Protein AF-A0A348TNC2-F1 (afdb_monomer)

Radius of gyration: 24.82 Å; Cα contacts (8 Å, |Δi|>4): 44; chains: 1; bounding box: 54×25×73 Å

Nearest PDB structures (foldseek):
  2v1m-assembly1_A  TM=9.356E-01  e=1.947E-02  Schistosoma mansoni
  5h5r-assembly1_A  TM=9.171E-01  e=3.671E-02  Homo sapiens
  3cyn-assembly1_A  TM=7.864E-01  e=1.947E-02  Homo sapiens
  6cgv-assembly1_R  TM=2.560E-01  e=6.290E+00  Human adenovirus 5

Secondary structure (DSSP, 8-state):
-------------------PPPGGG-EEE-TTS-EEEGGGGTTSB-------TTSTTGGGHHHHHHHHHHTBTTB-

Structure (mmCIF, N/CA/C/O backbone):
data_AF-A0A348TNC2-F1
#
_entry.id   AF-A0A348TNC2-F1
#
loop_
_atom_site.group_PDB
_atom_site.id
_atom_site.type_symbol
_atom_site.label_atom_id
_atom_site.label_alt_id
_atom_site.label_comp_id
_atom_site.label_asym_id
_atom_site.label_entity_id
_atom_site.label_seq_id
_atom_site.pdbx_PDB_ins_code
_atom_site.Cartn_x
_atom_site.Cartn_y
_atom_site.Cartn_z
_atom_site.occupancy
_atom_site.B_iso_or_equiv
_atom_site.auth_seq_id
_atom_site.auth_comp_id
_atom_site.auth_asym_id
_atom_site.auth_atom_id
_atom_site.pdbx_PDB_model_num
ATOM 1 N N . MET A 1 1 ? -37.007 -11.277 -59.779 1.00 39.50 1 MET A N 1
ATOM 2 C CA . MET A 1 1 ? -35.541 -11.118 -59.856 1.00 39.50 1 MET A CA 1
ATOM 3 C C . MET A 1 1 ? -35.205 -9.817 -59.140 1.00 39.50 1 MET A C 1
ATOM 5 O O . MET A 1 1 ? -35.769 -8.807 -59.521 1.00 39.50 1 MET A O 1
ATOM 9 N N . LYS A 1 2 ? -34.458 -9.933 -58.029 1.00 47.19 2 LYS A N 1
ATOM 10 C CA . LYS A 1 2 ? -33.688 -8.938 -57.240 1.00 47.19 2 LYS A CA 1
ATOM 11 C C . LYS A 1 2 ? -33.895 -7.471 -57.663 1.00 47.19 2 LYS A C 1
ATOM 13 O O . LYS A 1 2 ? -33.637 -7.144 -58.808 1.00 47.19 2 LYS A O 1
ATOM 18 N N . ILE A 1 3 ? -34.350 -6.577 -56.788 1.00 50.47 3 ILE A N 1
ATOM 19 C CA . ILE A 1 3 ? -33.472 -5.709 -55.979 1.00 50.47 3 ILE A CA 1
ATOM 20 C C . ILE A 1 3 ? -34.350 -5.139 -54.850 1.00 50.47 3 ILE A C 1
ATOM 22 O O . ILE A 1 3 ? -35.306 -4.413 -55.090 1.00 50.47 3 ILE A O 1
ATOM 26 N N . THR A 1 4 ? -34.242 -5.729 -53.665 1.00 45.28 4 THR A N 1
ATOM 27 C CA . THR A 1 4 ? -33.584 -5.116 -52.498 1.00 45.28 4 THR A CA 1
ATOM 28 C C . THR A 1 4 ? -34.458 -4.054 -51.835 1.00 45.28 4 THR A C 1
ATOM 30 O O . THR A 1 4 ? -34.355 -2.860 -52.091 1.00 45.28 4 THR A O 1
ATOM 33 N N . PHE A 1 5 ? -35.303 -4.554 -50.933 1.00 45.59 5 PHE A N 1
ATOM 34 C CA . PHE A 1 5 ? -35.834 -3.855 -49.772 1.00 45.59 5 PHE A CA 1
ATOM 35 C C . PHE A 1 5 ? -34.690 -3.051 -49.137 1.00 45.59 5 PHE A C 1
ATOM 37 O O . PHE A 1 5 ? -33.784 -3.631 -48.536 1.00 45.59 5 PHE A O 1
ATOM 44 N N . CYS A 1 6 ? -34.673 -1.734 -49.354 1.00 48.34 6 CYS A N 1
ATOM 45 C CA . CYS A 1 6 ? -33.753 -0.834 -48.674 1.00 48.34 6 CYS A CA 1
ATOM 46 C C . CYS A 1 6 ? -34.152 -0.847 -47.196 1.00 48.34 6 CYS A C 1
ATOM 48 O O . CYS A 1 6 ? -35.006 -0.080 -46.756 1.00 48.34 6 CYS A O 1
ATOM 50 N N . LEU A 1 7 ? -33.564 -1.793 -46.459 1.00 48.16 7 LEU A N 1
ATOM 51 C CA . LEU A 1 7 ? -33.373 -1.734 -45.023 1.00 48.16 7 LEU A CA 1
ATOM 52 C C . LEU A 1 7 ? -32.760 -0.364 -44.706 1.00 48.16 7 LEU A C 1
ATOM 54 O O . LEU A 1 7 ? -31.544 -0.212 -4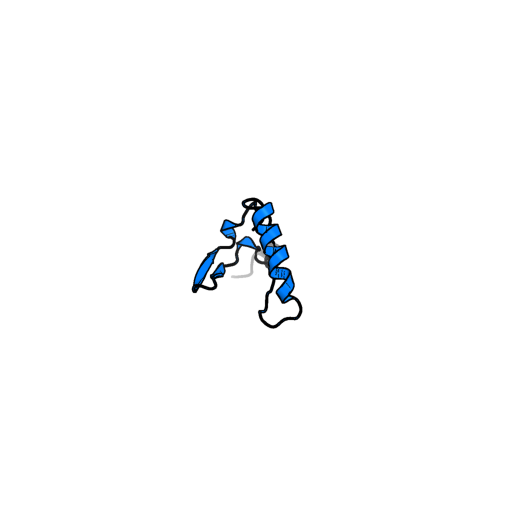4.644 1.00 48.16 7 LEU A O 1
ATOM 58 N N . PHE A 1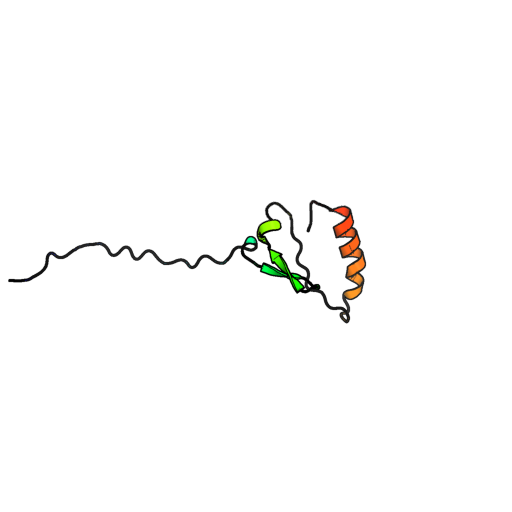 8 ? -33.604 0.630 -44.444 1.00 51.50 8 PHE A N 1
ATOM 59 C CA . PHE A 1 8 ? -33.271 1.675 -43.487 1.00 51.50 8 PHE A CA 1
ATOM 60 C C . PHE A 1 8 ? -33.316 1.029 -42.099 1.00 51.50 8 PHE A C 1
ATOM 62 O O . PHE A 1 8 ? -34.195 1.285 -41.284 1.00 51.50 8 PHE A O 1
ATOM 69 N N . LEU A 1 9 ? -32.370 0.122 -41.852 1.00 51.94 9 LEU A N 1
ATOM 70 C CA . LEU A 1 9 ? -31.887 -0.090 -40.506 1.00 51.94 9 LEU A CA 1
ATOM 71 C C . LEU A 1 9 ? -30.982 1.121 -40.272 1.00 51.94 9 LEU A C 1
ATOM 73 O O . LEU A 1 9 ? -29.945 1.206 -40.936 1.00 51.94 9 LEU A O 1
ATOM 77 N N . PRO A 1 10 ? -31.353 2.099 -39.425 1.00 53.34 10 PRO A N 1
ATOM 78 C CA . PRO A 1 10 ? -30.362 3.055 -38.985 1.00 53.34 10 PRO A CA 1
ATOM 79 C C . PRO A 1 10 ? -29.328 2.193 -38.272 1.00 53.34 10 PRO A C 1
ATOM 81 O O . PRO A 1 10 ? -29.608 1.608 -37.225 1.00 53.34 10 PRO A O 1
ATOM 84 N N . ILE A 1 11 ? -28.170 2.014 -38.907 1.00 60.09 11 ILE A N 1
ATOM 85 C CA . ILE A 1 11 ? -26.994 1.456 -38.263 1.00 60.09 11 ILE A CA 1
ATOM 86 C C . ILE A 1 11 ? -26.704 2.457 -37.156 1.00 60.09 11 ILE A C 1
ATOM 88 O O . ILE A 1 11 ? -26.116 3.513 -37.380 1.00 60.09 11 ILE A O 1
ATOM 92 N N . MET A 1 12 ? -27.251 2.153 -35.979 1.00 59.88 12 MET A N 1
ATOM 93 C CA . MET A 1 12 ? -26.903 2.761 -34.717 1.00 59.88 12 MET A CA 1
ATOM 94 C C . MET A 1 12 ? -25.398 2.580 -34.606 1.00 59.88 12 MET A C 1
ATOM 96 O O . MET A 1 12 ? -24.911 1.506 -34.256 1.00 59.88 12 MET A O 1
ATOM 100 N N . LEU A 1 13 ? -24.659 3.623 -34.976 1.00 61.03 13 LEU A N 1
ATOM 101 C CA . LEU A 1 13 ? -23.255 3.772 -34.650 1.00 61.03 13 LEU A CA 1
ATOM 102 C C . LEU A 1 13 ? -23.208 3.995 -33.132 1.00 61.03 13 LEU A C 1
ATOM 104 O O . LEU A 1 13 ? -23.056 5.108 -32.638 1.00 61.03 13 LEU A O 1
ATOM 108 N N . SER A 1 14 ? -23.450 2.931 -32.367 1.00 65.19 14 SER A N 1
ATOM 109 C CA . SER A 1 14 ? -23.167 2.917 -30.945 1.00 65.19 14 SER A CA 1
ATOM 110 C C . SER A 1 14 ? -21.655 2.979 -30.823 1.00 65.19 14 SER A C 1
ATOM 112 O O . SER A 1 14 ? -20.955 1.999 -31.072 1.00 65.19 14 SER A O 1
ATOM 114 N N . SER A 1 15 ? -21.146 4.167 -30.513 1.00 67.62 15 SER A N 1
ATOM 115 C CA . SER A 1 15 ? -19.747 4.390 -30.186 1.00 67.62 15 SER A CA 1
ATOM 116 C C . SER A 1 15 ? -19.332 3.385 -29.114 1.00 67.62 15 SER A C 1
ATOM 118 O O . SER A 1 15 ? -19.822 3.440 -27.984 1.00 67.62 15 SER A O 1
ATOM 120 N N . PHE A 1 16 ? -18.445 2.453 -29.459 1.00 68.19 16 PHE A N 1
ATOM 121 C CA . PHE A 1 16 ? -17.803 1.594 -28.473 1.00 68.19 16 PHE A CA 1
ATOM 122 C C . PHE A 1 16 ? -16.883 2.472 -27.622 1.00 68.19 16 PHE A C 1
ATOM 124 O O . PHE A 1 16 ? -15.742 2.746 -27.987 1.00 68.19 16 PHE A O 1
ATOM 131 N N . VAL A 1 17 ? -17.395 2.955 -26.492 1.00 73.06 17 VAL A N 1
ATOM 132 C CA . VAL A 1 17 ? -16.564 3.578 -25.463 1.00 73.06 17 VAL A CA 1
ATOM 133 C C . VAL A 1 17 ? -15.821 2.453 -24.754 1.00 73.06 17 VAL A C 1
ATOM 135 O O . VAL A 1 17 ? -16.422 1.660 -24.028 1.00 73.06 17 VAL A O 1
ATOM 138 N N . ALA A 1 18 ? -14.510 2.368 -24.970 1.00 73.38 18 ALA A N 1
ATOM 139 C CA . ALA A 1 18 ? -13.655 1.476 -24.202 1.00 73.38 18 ALA A CA 1
ATOM 140 C C . ALA A 1 18 ? -13.692 1.905 -22.726 1.00 73.38 18 ALA A C 1
ATOM 142 O O . ALA A 1 18 ? -13.252 2.996 -22.361 1.00 73.38 18 ALA A O 1
ATOM 143 N N . LYS A 1 19 ? -14.266 1.055 -21.871 1.00 76.50 19 LYS A N 1
ATOM 144 C CA . LYS A 1 19 ? -14.307 1.271 -20.426 1.00 76.50 19 LYS A CA 1
ATOM 145 C C . LYS A 1 19 ? -12.890 1.103 -19.876 1.00 76.50 19 LYS A C 1
ATOM 147 O O . LYS A 1 19 ? -12.362 -0.004 -19.891 1.00 76.50 19 LYS A O 1
ATOM 152 N N . SER A 1 20 ? -12.296 2.174 -19.349 1.00 84.75 20 SER A N 1
ATOM 153 C CA . SER A 1 20 ? -11.046 2.052 -18.594 1.00 84.75 20 SER A CA 1
ATOM 154 C C . SER A 1 20 ? -11.243 1.103 -17.404 1.00 84.75 20 SER A C 1
ATOM 156 O O . SER A 1 20 ? -12.283 1.214 -16.725 1.00 84.75 20 SER A O 1
ATOM 158 N N . PRO A 1 21 ? -10.279 0.196 -17.151 1.00 87.19 21 PRO A N 1
ATOM 159 C CA . PRO A 1 21 ? -10.357 -0.746 -16.043 1.00 87.19 21 PRO A CA 1
ATOM 160 C C . PRO A 1 21 ? -10.475 0.009 -14.720 1.00 87.19 21 PRO A C 1
ATOM 162 O O . PRO A 1 21 ? -9.886 1.076 -14.526 1.00 87.19 21 PRO A O 1
ATOM 165 N N . SER A 1 22 ? -11.295 -0.524 -13.822 1.00 93.62 22 SER A N 1
ATOM 166 C CA . SER A 1 22 ? -11.389 -0.035 -12.456 1.00 93.62 22 SER A CA 1
ATOM 167 C C . SER A 1 22 ? -10.102 -0.352 -11.703 1.00 93.62 22 SER A C 1
ATOM 169 O O . SER A 1 22 ? -9.453 -1.364 -11.955 1.00 93.62 22 SER A O 1
ATOM 171 N N . PHE A 1 23 ? -9.791 0.453 -10.686 1.00 94.06 23 PHE A N 1
ATOM 172 C CA . PHE A 1 23 ? -8.774 0.110 -9.692 1.00 94.06 23 PHE A CA 1
ATOM 173 C C . PHE A 1 23 ? -8.976 -1.306 -9.109 1.00 94.06 23 PHE A C 1
ATOM 175 O O . PHE A 1 23 ? -8.016 -2.013 -8.828 1.00 94.06 23 PHE A O 1
ATOM 182 N N . TYR A 1 24 ? -10.227 -1.744 -8.965 1.00 95.94 24 TYR A N 1
ATOM 183 C CA . TYR A 1 24 ? -10.561 -3.049 -8.392 1.00 95.94 24 TYR A CA 1
ATOM 184 C C . TYR A 1 24 ? -10.416 -4.226 -9.363 1.00 95.94 24 TYR A C 1
ATOM 186 O O . TYR A 1 24 ? -10.598 -5.362 -8.937 1.00 95.94 24 TYR A O 1
ATOM 194 N N . ASP A 1 25 ? -10.109 -3.968 -10.636 1.00 95.44 25 ASP A N 1
ATOM 195 C CA . ASP A 1 25 ? -9.919 -5.016 -11.644 1.00 95.44 25 ASP A CA 1
ATOM 196 C C . ASP A 1 25 ? -8.455 -5.501 -11.691 1.00 95.44 25 ASP A C 1
ATOM 198 O O . ASP A 1 25 ? -8.133 -6.460 -12.394 1.00 95.44 25 ASP A O 1
ATOM 202 N N . PHE A 1 26 ? -7.550 -4.846 -10.950 1.00 95.94 26 PHE A N 1
ATOM 203 C CA . PHE A 1 26 ? -6.130 -5.184 -10.934 1.00 95.94 26 PHE A CA 1
ATOM 204 C C . PHE A 1 26 ? -5.812 -6.384 -10.038 1.00 95.94 26 PHE A C 1
ATOM 206 O O . PHE A 1 26 ? -6.359 -6.567 -8.949 1.00 95.94 26 PHE A O 1
ATOM 213 N N . LYS A 1 27 ? -4.832 -7.167 -10.491 1.00 97.12 27 LYS A N 1
ATOM 214 C CA . LYS A 1 27 ? -4.154 -8.197 -9.704 1.00 97.12 27 LYS A CA 1
ATOM 215 C C . LYS A 1 27 ? -2.659 -7.953 -9.777 1.00 97.12 27 LYS A C 1
ATOM 217 O O . LYS A 1 27 ? -2.144 -7.650 -10.853 1.00 97.12 27 LYS A O 1
ATOM 222 N N . MET A 1 28 ? -1.967 -8.089 -8.653 1.00 96.19 28 MET A N 1
ATOM 223 C CA . MET A 1 28 ? -0.514 -7.934 -8.603 1.00 96.19 28 MET A CA 1
ATOM 224 C C . MET A 1 28 ? 0.141 -9.034 -7.781 1.00 96.19 28 MET A C 1
ATOM 226 O O . MET A 1 28 ? -0.504 -9.648 -6.937 1.00 96.19 28 MET A O 1
ATOM 230 N N . LYS A 1 29 ? 1.440 -9.242 -7.990 1.00 98.12 29 LYS A N 1
ATOM 231 C CA . LYS A 1 29 ? 2.239 -10.108 -7.124 1.00 98.12 29 LYS A CA 1
ATOM 232 C C . LYS A 1 29 ? 2.649 -9.362 -5.855 1.00 98.12 29 LYS A C 1
ATOM 234 O O . LYS A 1 2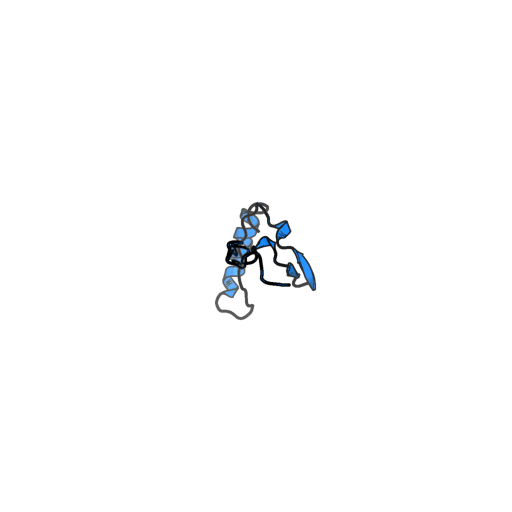9 ? 3.092 -8.217 -5.936 1.00 98.12 29 LYS A O 1
ATOM 239 N N . THR A 1 30 ? 2.504 -10.001 -4.697 1.00 97.31 30 THR A N 1
ATOM 240 C CA . THR A 1 30 ? 3.105 -9.525 -3.443 1.00 97.31 30 THR A CA 1
ATOM 241 C C . THR A 1 30 ? 4.620 -9.725 -3.469 1.00 97.31 30 THR A C 1
ATOM 243 O O . THR A 1 30 ? 5.149 -10.407 -4.349 1.00 97.31 30 THR A O 1
ATOM 246 N N . ILE A 1 31 ? 5.329 -9.167 -2.481 1.00 96.50 31 ILE A N 1
ATOM 247 C CA . ILE A 1 31 ? 6.780 -9.371 -2.340 1.00 96.50 31 ILE A CA 1
ATOM 248 C C . ILE A 1 31 ? 7.157 -10.853 -2.162 1.00 96.50 31 ILE A C 1
ATOM 250 O O . ILE A 1 31 ? 8.223 -11.267 -2.604 1.00 96.50 31 ILE A O 1
ATOM 254 N N . ASP A 1 32 ? 6.244 -11.661 -1.611 1.00 97.88 32 ASP A N 1
ATOM 255 C CA . ASP A 1 32 ? 6.402 -13.112 -1.447 1.00 97.88 32 ASP A CA 1
ATOM 256 C C . ASP A 1 32 ? 5.984 -13.919 -2.696 1.00 97.88 32 ASP A C 1
ATOM 258 O O . ASP A 1 32 ? 6.021 -15.146 -2.687 1.00 97.88 32 ASP A O 1
ATOM 262 N N . GLY A 1 33 ? 5.545 -13.255 -3.774 1.00 97.50 33 GLY A N 1
ATOM 263 C CA . GLY A 1 33 ? 5.162 -13.892 -5.041 1.00 97.50 33 GLY A CA 1
ATOM 264 C C . GLY A 1 33 ? 3.716 -14.403 -5.125 1.00 97.50 33 GLY A C 1
ATOM 265 O O . GLY A 1 33 ? 3.331 -14.987 -6.143 1.00 97.50 33 GLY A O 1
ATOM 266 N N . ASN A 1 34 ? 2.888 -14.161 -4.107 1.00 98.00 34 ASN A N 1
ATOM 267 C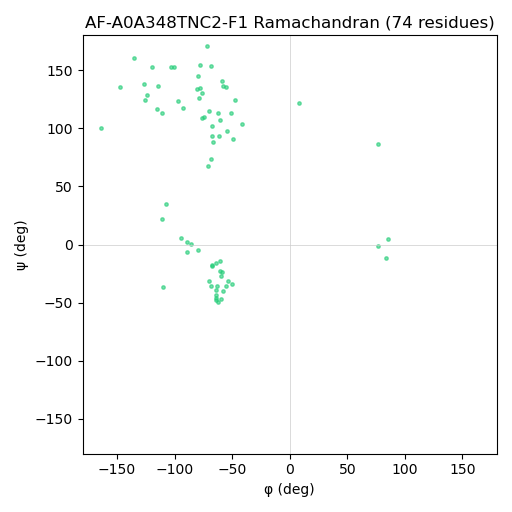 CA . ASN A 1 34 ? 1.467 -14.529 -4.116 1.00 98.00 34 ASN A CA 1
ATOM 268 C C . ASN A 1 34 ? 0.636 -13.545 -4.951 1.00 98.00 34 ASN A C 1
ATOM 270 O O . ASN A 1 34 ? 1.006 -12.381 -5.086 1.00 98.00 34 ASN A O 1
ATOM 274 N N . ASP A 1 35 ? -0.504 -13.984 -5.488 1.00 98.00 35 ASP A N 1
ATOM 275 C CA . ASP A 1 35 ? -1.453 -13.074 -6.140 1.00 98.00 35 ASP A CA 1
ATOM 276 C C . ASP A 1 35 ? -2.258 -12.279 -5.108 1.00 98.00 35 ASP A C 1
ATOM 278 O O . ASP A 1 35 ? -2.862 -12.839 -4.195 1.00 98.00 35 ASP A O 1
ATOM 282 N N . PHE A 1 36 ? -2.304 -10.964 -5.295 1.00 97.38 36 PHE A N 1
ATOM 283 C CA . PHE A 1 36 ? -3.118 -10.037 -4.528 1.00 97.38 36 PHE A CA 1
ATOM 284 C C . PHE A 1 36 ? -4.167 -9.392 -5.435 1.00 97.38 36 PHE A C 1
ATOM 286 O O . PHE A 1 36 ? -3.837 -8.685 -6.391 1.00 97.38 36 PHE A O 1
ATOM 293 N N . ASP A 1 37 ? -5.438 -9.659 -5.135 1.00 97.81 37 ASP A N 1
ATOM 294 C CA . ASP A 1 37 ? -6.590 -9.165 -5.887 1.00 97.81 37 ASP A CA 1
ATOM 295 C C . ASP A 1 37 ? -7.110 -7.854 -5.279 1.00 97.81 37 ASP A C 1
ATOM 297 O O . ASP A 1 37 ? -7.573 -7.820 -4.130 1.00 97.81 37 ASP A O 1
ATOM 301 N N . PHE A 1 38 ? -7.053 -6.767 -6.055 1.00 97.25 38 PHE A N 1
ATOM 302 C CA . PHE A 1 38 ? -7.432 -5.433 -5.588 1.00 97.25 38 PHE A CA 1
ATOM 303 C C . PHE A 1 38 ? -8.931 -5.337 -5.318 1.00 97.25 38 PHE A C 1
ATOM 305 O O . PHE A 1 38 ? -9.358 -4.476 -4.548 1.00 97.25 38 PHE A O 1
ATOM 312 N N . HIS A 1 39 ? -9.740 -6.250 -5.860 1.00 97.12 39 HIS A N 1
ATOM 313 C CA . HIS A 1 39 ? -11.157 -6.352 -5.541 1.00 97.12 39 HIS A CA 1
ATOM 314 C C . HIS A 1 39 ? -11.415 -6.475 -4.028 1.00 97.12 39 HIS A C 1
ATOM 316 O O . HIS A 1 39 ? -12.414 -5.955 -3.525 1.00 97.12 39 HIS A O 1
ATOM 322 N N . SER A 1 40 ? -10.496 -7.098 -3.279 1.00 95.88 40 SER A N 1
ATOM 323 C CA . SER A 1 40 ? -10.575 -7.238 -1.815 1.00 95.88 40 SER A CA 1
ATOM 324 C C . SER A 1 40 ? -10.523 -5.904 -1.048 1.00 95.88 40 SER A C 1
ATOM 326 O O . SER A 1 40 ? -10.913 -5.842 0.119 1.00 95.88 40 SER A O 1
ATOM 328 N N . LEU A 1 41 ? -10.088 -4.821 -1.702 1.00 95.75 41 LEU A N 1
ATOM 329 C CA . LEU A 1 41 ? -9.978 -3.478 -1.129 1.00 95.75 41 LEU A CA 1
ATOM 330 C C . LEU A 1 41 ? -11.253 -2.634 -1.289 1.00 95.75 41 LEU A C 1
ATOM 332 O O . LEU A 1 41 ? -11.276 -1.467 -0.891 1.00 95.75 41 LEU A O 1
ATOM 336 N N . LYS A 1 42 ? -12.327 -3.182 -1.871 1.00 94.75 42 LYS A N 1
ATOM 337 C CA . LYS A 1 42 ? -13.596 -2.457 -2.029 1.00 94.75 42 LYS A CA 1
ATOM 338 C C . LYS A 1 42 ? -14.119 -1.930 -0.690 1.00 94.75 42 LYS A C 1
ATOM 340 O O . LYS A 1 42 ? -14.124 -2.625 0.322 1.00 94.75 42 LYS A O 1
ATOM 345 N N . GLY A 1 43 ? -14.570 -0.675 -0.702 1.00 92.62 43 GLY A N 1
ATOM 346 C CA . GLY A 1 43 ? -15.090 0.013 0.485 1.00 92.62 43 GLY A CA 1
ATOM 347 C C . GLY A 1 43 ? -14.020 0.501 1.468 1.00 92.62 43 GLY A C 1
ATOM 348 O O . GLY A 1 43 ? -14.368 1.129 2.466 1.00 92.62 43 GLY A O 1
ATOM 349 N N . LYS A 1 44 ? -12.732 0.259 1.195 1.00 93.69 44 LYS A N 1
ATOM 350 C CA . LYS A 1 44 ? -11.617 0.768 1.999 1.00 93.69 44 LYS A CA 1
ATOM 351 C C . LYS A 1 44 ? -10.986 1.990 1.344 1.00 93.69 44 LYS A C 1
ATOM 353 O O . LYS A 1 44 ? -11.013 2.143 0.123 1.00 93.69 44 LYS A O 1
ATOM 358 N N . LYS A 1 45 ? -10.394 2.855 2.168 1.00 96.12 45 LYS A N 1
ATOM 359 C CA . LYS A 1 45 ? -9.468 3.882 1.682 1.00 96.12 45 LYS A CA 1
ATOM 360 C C . LYS A 1 45 ? -8.131 3.202 1.413 1.00 96.12 45 LYS A C 1
ATOM 362 O O . LYS A 1 45 ? -7.699 2.413 2.249 1.00 96.12 45 LYS A O 1
ATOM 367 N N . VAL A 1 46 ? -7.518 3.500 0.271 1.00 96.88 46 VAL A N 1
ATOM 368 C CA . VAL A 1 46 ? -6.253 2.888 -0.152 1.00 96.88 46 VAL A CA 1
ATOM 369 C C . VAL A 1 46 ? -5.226 3.980 -0.417 1.00 96.88 46 VAL A C 1
ATOM 371 O O . VAL A 1 46 ? -5.518 4.914 -1.166 1.00 96.88 46 VAL A O 1
ATOM 374 N N . LEU A 1 47 ? -4.043 3.862 0.182 1.00 97.19 47 LEU A N 1
ATOM 375 C CA . LEU A 1 47 ? -2.896 4.726 -0.086 1.00 97.19 47 LEU A CA 1
ATOM 376 C C . LEU A 1 47 ? -1.805 3.924 -0.804 1.00 97.19 47 LEU A C 1
ATOM 378 O O . LEU A 1 47 ? -1.191 3.034 -0.231 1.00 97.19 47 LEU A O 1
ATOM 382 N N . ILE A 1 48 ? -1.539 4.265 -2.065 1.00 96.06 48 ILE A N 1
ATOM 383 C CA . ILE A 1 48 ? -0.497 3.613 -2.868 1.00 96.06 48 ILE A CA 1
ATOM 384 C C . ILE A 1 48 ? 0.762 4.470 -2.815 1.00 96.06 48 ILE A C 1
ATOM 386 O O . ILE A 1 48 ? 0.728 5.639 -3.199 1.00 96.06 48 ILE A O 1
ATOM 390 N N . VAL A 1 49 ? 1.874 3.881 -2.379 1.00 95.88 49 VAL A N 1
ATOM 391 C CA . VAL A 1 49 ? 3.172 4.559 -2.303 1.00 95.88 49 VAL A CA 1
ATOM 392 C C . VAL A 1 49 ? 4.206 3.741 -3.061 1.00 95.88 49 VAL A C 1
ATOM 394 O O . VAL A 1 49 ? 4.416 2.565 -2.769 1.00 95.88 49 VAL A O 1
ATOM 397 N N . ASN A 1 50 ? 4.877 4.359 -4.029 1.00 94.38 50 ASN A N 1
ATOM 398 C CA . ASN A 1 50 ? 6.063 3.769 -4.633 1.00 94.38 50 ASN A CA 1
ATOM 399 C C . ASN A 1 50 ? 7.263 3.990 -3.697 1.00 94.38 50 ASN A C 1
ATOM 401 O O . ASN A 1 50 ? 7.552 5.119 -3.304 1.00 94.38 50 ASN A O 1
ATOM 405 N N . LEU A 1 51 ? 7.963 2.917 -3.332 1.00 93.31 51 LEU A N 1
ATOM 406 C CA . LEU A 1 51 ? 9.071 2.958 -2.375 1.00 93.31 51 LEU A CA 1
ATOM 407 C C . LEU A 1 51 ? 10.376 2.476 -3.017 1.00 93.31 51 LEU A C 1
ATOM 409 O O . LEU A 1 51 ? 10.364 1.676 -3.951 1.00 93.31 51 LEU A O 1
ATOM 413 N N . ALA A 1 52 ? 11.505 2.957 -2.496 1.00 92.12 52 ALA A N 1
ATOM 414 C CA . ALA A 1 52 ? 12.845 2.529 -2.889 1.00 92.12 52 ALA A CA 1
ATOM 415 C C . ALA A 1 52 ? 13.793 2.602 -1.682 1.00 92.12 52 ALA A C 1
ATOM 417 O O . ALA A 1 52 ? 13.772 3.586 -0.948 1.00 92.12 52 ALA A O 1
ATOM 418 N N . SER A 1 53 ? 14.628 1.578 -1.477 1.00 89.38 53 SER A N 1
ATOM 419 C CA . SER A 1 53 ? 15.455 1.449 -0.263 1.00 89.38 53 SER A CA 1
ATOM 420 C C . SER A 1 53 ? 16.599 2.466 -0.173 1.00 89.38 53 SER A C 1
ATOM 422 O O . SER A 1 53 ? 16.955 2.895 0.921 1.00 89.38 53 SER A O 1
ATOM 424 N N . PHE A 1 54 ? 17.154 2.887 -1.313 1.00 90.12 54 PHE A N 1
ATOM 425 C CA . PHE A 1 54 ? 18.320 3.782 -1.399 1.00 90.12 54 PHE A CA 1
ATOM 426 C C . PHE A 1 54 ? 17.946 5.193 -1.871 1.00 90.12 54 PHE A C 1
ATOM 428 O O . PHE A 1 54 ? 18.683 5.835 -2.615 1.00 90.12 54 PHE A O 1
ATOM 435 N N . CYS A 1 55 ? 16.765 5.665 -1.474 1.00 90.38 55 CYS A N 1
ATOM 436 C CA . CYS A 1 55 ? 16.274 6.992 -1.816 1.00 90.38 55 CYS A CA 1
ATOM 437 C C . CYS A 1 55 ? 16.414 7.948 -0.622 1.00 90.38 55 CYS A C 1
ATOM 439 O O . CYS A 1 55 ? 16.327 7.532 0.531 1.00 90.38 55 CYS A O 1
ATOM 441 N N . GLY A 1 56 ? 16.558 9.252 -0.879 1.00 90.69 56 GLY A N 1
ATOM 442 C CA . GLY A 1 56 ? 16.584 10.276 0.178 1.00 90.69 56 GLY A CA 1
ATOM 443 C C . GLY A 1 56 ? 15.304 10.336 1.025 1.00 90.69 56 GLY A C 1
ATOM 444 O O . GLY A 1 56 ? 15.313 10.922 2.101 1.00 90.69 56 GLY A O 1
ATOM 445 N N . TYR A 1 57 ? 14.225 9.693 0.569 1.00 92.81 57 TYR A N 1
ATOM 446 C CA . TYR A 1 57 ? 12.942 9.617 1.265 1.00 92.81 57 TYR A CA 1
ATOM 447 C C . TYR A 1 57 ? 12.766 8.355 2.122 1.00 92.81 57 TYR A C 1
ATOM 449 O O . TYR A 1 57 ? 11.696 8.157 2.685 1.00 92.81 57 TYR A O 1
ATOM 457 N N . THR A 1 58 ? 13.780 7.493 2.275 1.00 92.12 58 THR A N 1
ATOM 458 C CA . THR A 1 58 ? 13.657 6.266 3.090 1.00 92.12 58 THR A CA 1
ATOM 459 C C . THR A 1 58 ? 13.289 6.551 4.558 1.00 92.12 58 THR A C 1
ATOM 461 O O . THR A 1 58 ? 12.663 5.719 5.209 1.00 92.12 58 THR A O 1
ATOM 464 N N . SER A 1 59 ? 13.575 7.739 5.098 1.00 92.06 59 SER A N 1
ATOM 465 C CA . SER A 1 59 ? 13.130 8.119 6.450 1.00 92.06 59 SER A CA 1
ATOM 466 C C . SER A 1 59 ? 11.601 8.127 6.618 1.00 92.06 59 SER A C 1
ATOM 468 O O . SER A 1 59 ? 11.117 7.936 7.734 1.00 92.06 59 SER A O 1
ATOM 470 N N . GLN A 1 60 ? 10.834 8.266 5.528 1.00 95.25 60 GLN A N 1
ATOM 471 C CA . GLN A 1 60 ? 9.369 8.334 5.560 1.00 95.25 60 GLN A CA 1
ATOM 472 C C . GLN A 1 60 ? 8.700 7.020 5.997 1.00 95.25 60 GLN A C 1
ATOM 474 O O . GLN A 1 60 ? 7.534 7.028 6.383 1.00 95.25 60 GLN A O 1
ATOM 479 N N . TYR A 1 61 ? 9.412 5.884 5.961 1.00 95.19 61 TYR A N 1
ATOM 480 C CA . TYR A 1 61 ? 8.863 4.588 6.382 1.00 95.19 61 TYR A CA 1
ATOM 481 C C . TYR A 1 61 ? 8.310 4.627 7.810 1.00 95.19 61 TYR A C 1
ATOM 483 O O . TYR A 1 61 ? 7.288 4.000 8.081 1.00 95.19 61 TYR A O 1
ATOM 491 N N . LYS A 1 62 ? 8.950 5.386 8.710 1.00 95.44 62 LYS A N 1
ATOM 492 C CA . LYS A 1 62 ? 8.494 5.524 10.096 1.00 95.44 62 LYS A CA 1
ATOM 493 C C . LYS A 1 62 ? 7.104 6.161 10.165 1.00 95.44 62 LYS A C 1
ATOM 495 O O . LYS A 1 62 ? 6.212 5.620 10.806 1.00 95.44 62 LYS A O 1
ATOM 500 N N . GLU A 1 63 ? 6.911 7.272 9.467 1.00 96.06 63 GLU A N 1
ATOM 501 C CA . GLU A 1 63 ? 5.635 7.993 9.450 1.00 96.06 63 GLU A CA 1
ATOM 502 C C . GLU A 1 63 ? 4.544 7.191 8.725 1.00 96.06 63 GLU A C 1
ATOM 504 O O . GLU A 1 63 ? 3.392 7.175 9.156 1.00 96.06 63 GLU A O 1
ATOM 509 N N . LEU A 1 64 ? 4.904 6.461 7.661 1.00 97.00 64 LEU A N 1
ATOM 510 C CA . LEU A 1 64 ? 3.987 5.543 6.977 1.00 97.00 64 LEU A CA 1
ATOM 511 C C . LEU A 1 64 ? 3.543 4.389 7.889 1.00 97.00 64 LEU A C 1
ATOM 513 O O . LEU A 1 64 ? 2.367 4.022 7.877 1.00 97.00 64 LEU A O 1
ATOM 517 N N . GLN A 1 65 ? 4.450 3.847 8.706 1.00 97.00 65 GLN A N 1
ATOM 518 C CA . GLN A 1 65 ? 4.120 2.826 9.699 1.00 97.00 65 GLN A CA 1
ATOM 519 C C . GLN A 1 65 ? 3.171 3.383 10.769 1.00 97.00 65 GLN A C 1
ATOM 521 O O . GLN A 1 65 ? 2.125 2.790 11.025 1.00 97.00 65 GLN A O 1
ATOM 526 N N . GLU A 1 66 ? 3.474 4.557 11.329 1.00 97.94 66 GLU A N 1
ATOM 527 C CA . GLU A 1 66 ? 2.608 5.233 12.305 1.00 97.94 66 GLU A CA 1
ATOM 528 C C . GLU A 1 66 ? 1.205 5.516 11.735 1.00 97.94 66 GLU A C 1
ATOM 530 O O . GLU A 1 66 ? 0.196 5.335 12.423 1.00 97.94 66 GLU A O 1
ATOM 535 N N . LEU A 1 67 ? 1.118 5.916 10.461 1.00 97.31 67 LEU A N 1
ATOM 536 C CA . LEU A 1 67 ? -0.149 6.127 9.760 1.00 97.31 67 LEU A CA 1
ATOM 537 C C . LEU A 1 67 ? -0.947 4.821 9.616 1.00 97.31 67 LEU A C 1
ATOM 539 O O . LEU A 1 6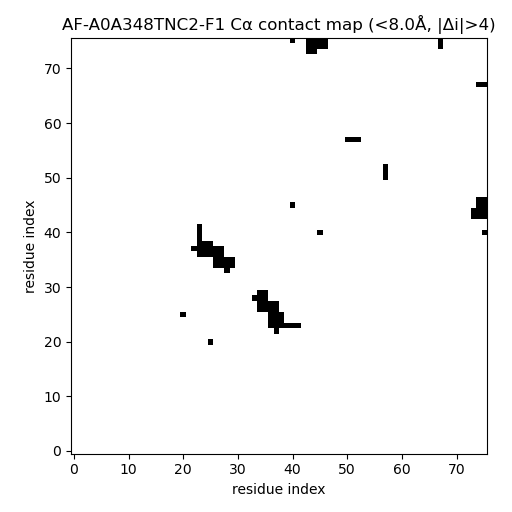7 ? -2.151 4.808 9.890 1.00 97.31 67 LEU A O 1
ATOM 543 N N . SER A 1 68 ? -0.281 3.740 9.202 1.00 96.69 68 SER A N 1
ATOM 544 C CA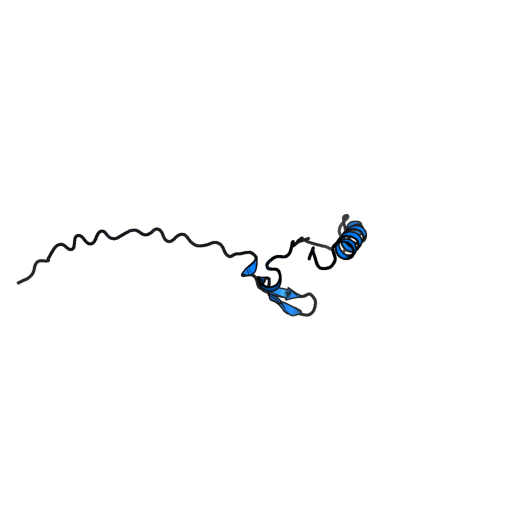 . SER A 1 68 ? -0.877 2.407 9.051 1.00 96.69 68 SER A CA 1
ATOM 545 C C . SER A 1 68 ? -1.435 1.892 10.380 1.00 96.69 68 SER A C 1
ATOM 547 O O . SER A 1 68 ? -2.601 1.494 10.460 1.00 96.69 68 SER A O 1
ATOM 549 N N . ASP A 1 69 ? -0.654 2.007 11.457 1.00 97.62 69 ASP A N 1
ATOM 550 C CA . ASP A 1 69 ? -1.064 1.580 12.795 1.00 97.62 69 ASP A CA 1
ATOM 551 C C . ASP A 1 69 ? -2.250 2.399 13.315 1.00 97.62 69 ASP A C 1
ATOM 553 O O . ASP A 1 69 ? -3.22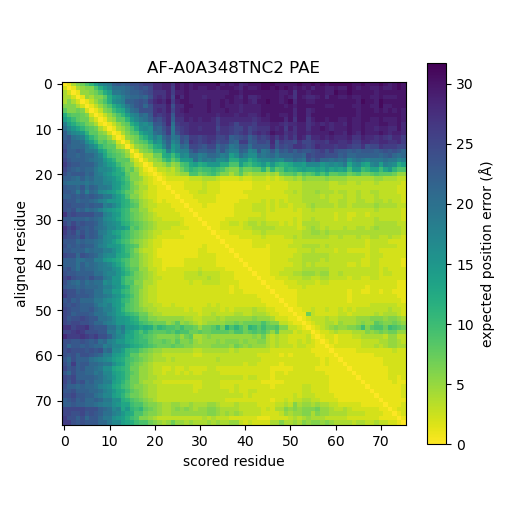6 1.841 13.826 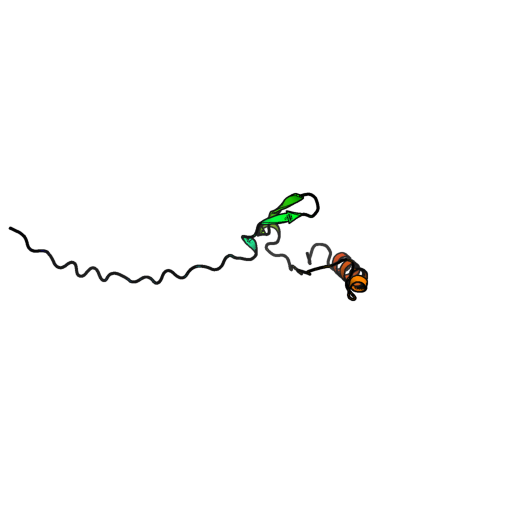1.00 97.62 69 ASP A O 1
ATOM 557 N N . LYS A 1 70 ? -2.223 3.724 13.122 1.00 97.88 70 LYS A N 1
ATOM 558 C CA . LYS A 1 70 ? -3.294 4.630 13.562 1.00 97.88 70 LYS A CA 1
ATOM 559 C C . LYS A 1 70 ? -4.632 4.361 12.871 1.00 97.88 70 LYS A C 1
ATOM 561 O O . LYS A 1 70 ? -5.686 4.523 13.491 1.00 97.88 70 LYS A O 1
ATOM 566 N N . TYR A 1 71 ? -4.615 3.975 11.596 1.00 96.69 71 TYR A N 1
ATOM 567 C CA . TYR A 1 71 ? -5.822 3.759 10.790 1.00 96.69 71 TYR A CA 1
ATOM 568 C C . TYR A 1 71 ? -6.073 2.292 10.443 1.00 96.69 71 TYR A C 1
ATOM 570 O O . TYR A 1 71 ? -6.832 2.002 9.511 1.00 96.69 71 TYR A O 1
ATOM 578 N N . LYS A 1 72 ? -5.505 1.371 11.225 1.00 94.19 72 LYS A N 1
ATOM 579 C CA . LYS A 1 72 ? -5.647 -0.071 11.038 1.00 94.19 72 LYS A CA 1
ATOM 580 C C . LYS A 1 72 ? -7.110 -0.472 10.822 1.00 94.19 72 LYS A C 1
ATOM 582 O O . LYS A 1 72 ? -7.998 -0.151 11.610 1.00 94.19 72 LYS A O 1
ATOM 587 N N . GLY A 1 73 ? -7.368 -1.156 9.709 1.00 90.94 73 GLY A N 1
ATOM 588 C CA . GLY A 1 73 ? -8.704 -1.608 9.306 1.00 90.94 73 GLY A CA 1
ATOM 589 C C . GLY A 1 73 ? -9.561 -0.572 8.563 1.00 90.94 73 GLY A C 1
ATOM 590 O O . GLY A 1 73 ? -10.569 -0.960 7.974 1.00 90.94 73 GLY A O 1
ATOM 591 N N . LYS A 1 74 ? -9.162 0.708 8.534 1.00 91.62 74 LYS A N 1
ATOM 592 C CA . LYS A 1 74 ? -9.851 1.805 7.821 1.00 91.62 74 LYS A CA 1
ATOM 593 C C . LYS A 1 74 ? -9.075 2.310 6.601 1.00 91.62 74 LYS A C 1
ATOM 595 O O . LYS A 1 74 ? -9.696 2.674 5.601 1.00 91.62 74 LYS A O 1
ATOM 600 N N . LEU A 1 75 ? -7.750 2.347 6.706 1.00 94.38 75 LEU A N 1
ATOM 601 C CA . LEU A 1 75 ? -6.808 2.653 5.633 1.00 94.38 75 LEU A CA 1
ATOM 602 C C . LEU A 1 75 ? -5.987 1.395 5.346 1.00 94.38 75 LEU A C 1
ATOM 604 O O . LEU A 1 75 ? -5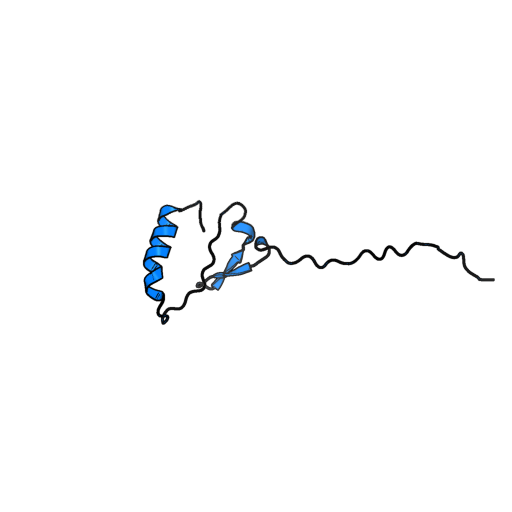.589 0.702 6.285 1.00 94.38 75 LEU A O 1
ATOM 608 N N . VAL A 1 76 ? -5.804 1.098 4.062 1.00 91.31 76 VAL A N 1
ATOM 609 C CA . VAL A 1 76 ? -4.898 0.059 3.562 1.00 91.31 76 VAL A CA 1
ATOM 610 C C . VAL A 1 76 ? -3.793 0.712 2.756 1.00 91.31 76 VAL A C 1
ATOM 612 O O . VAL A 1 76 ? -4.122 1.632 1.969 1.00 91.31 76 VAL A O 1
#

Foldseek 3Di:
DDDDDPPPPVPPPPPPDDDDDDQQCDWDADPVRDIDGSVVCPPAAEDDDDDDCPDPCNVCVVVVVVVCVVCPPRYD

pLDDT: mean 85.45, std 17.37, range [39.5, 98.12]

Mean predicted aligned error: 10.32 Å

Solvent-accessible surface area (backbone atoms only — not comparable to full-atom values): 5217 Å² total; per-residue (Å²): 132,89,83,76,84,79,74,81,63,78,77,76,80,71,77,83,74,80,76,76,81,55,80,49,74,42,70,43,69,46,99,87,67,48,84,44,58,38,52,78,50,68,96,50,48,75,71,89,76,93,84,57,89,93,44,97,64,47,75,49,55,60,59,53,47,55,50,44,64,74,33,62,92,55,46,80

Sequence (76 aa):
MKITFCLFLPIMLSSFVAKSPSFYDFKMKTIDGNDFDFHSLKGKKVLIVNLASFCGYTSQYKELQELSDKYKGKLV